Protein AF-A0A800BWC1-F1 (afdb_monomer_lite)

Radius of gyration: 20.57 Å; chains: 1; bounding box: 36×45×46 Å

Foldseek 3Di:
DDDPDDDPCVVVDCVVVVVVVQVVCCVVPPCSVVVVVVVCVVCVVVVCVVPVPQDWDAAPPPRDTDSDNHHPVVVVVVVVVVVVCVVVVD

Sequence (90 aa):
EADFSECPYAVEAFRAEIRDWLNEMEEKHPGTKYQILRSYDKLFPILAKHYAKRKLNRCKICGQPTTGEICKACQFKLQVHEKAKERFNL

Secondary structure (DSSP, 8-state):
----SPPTTGGG-THHHHHHHHHHHHHHSTTHHHHHHHHHHHHHHHHHHHH-----EE-TTT--EESSSS-HHHHHHHHHHHHHHHHHT-

Structure (mmCIF, N/CA/C/O backbone):
data_AF-A0A800BWC1-F1
#
_entry.id   AF-A0A800BWC1-F1
#
loop_
_atom_site.group_PDB
_atom_site.id
_atom_site.type_symbol
_atom_site.label_atom_id
_atom_site.label_alt_id
_atom_site.label_comp_id
_atom_site.label_asym_id
_atom_site.label_entity_id
_atom_site.label_seq_id
_atom_site.pdbx_PDB_ins_code
_atom_site.Cartn_x
_atom_site.Cartn_y
_atom_site.Cartn_z
_atom_site.occupancy
_atom_site.B_iso_or_equiv
_atom_site.auth_seq_id
_atom_site.auth_comp_id
_atom_site.auth_asym_id
_atom_site.auth_atom_id
_atom_site.pdbx_PDB_model_num
ATOM 1 N N . GLU A 1 1 ? -20.477 16.230 -13.112 1.00 62.19 1 GLU A N 1
ATOM 2 C CA . GLU A 1 1 ? -19.445 15.592 -13.959 1.00 62.19 1 GLU A CA 1
ATOM 3 C C . GLU A 1 1 ? -18.248 15.261 -13.076 1.00 62.19 1 GLU A C 1
ATOM 5 O O . GLU A 1 1 ? -18.059 15.956 -12.084 1.00 62.19 1 GLU A O 1
ATOM 10 N N . ALA A 1 2 ? -17.527 14.167 -13.332 1.00 74.00 2 ALA A N 1
ATOM 11 C CA . ALA A 1 2 ? -16.358 13.805 -12.527 1.00 74.00 2 ALA A CA 1
ATOM 12 C C . ALA A 1 2 ? -15.151 14.648 -12.964 1.00 74.00 2 ALA A C 1
ATOM 14 O O . ALA A 1 2 ? -14.862 14.725 -14.154 1.00 74.00 2 ALA A O 1
ATOM 15 N N . ASP A 1 3 ? -14.479 15.285 -12.007 1.00 80.31 3 ASP A N 1
ATOM 16 C CA . ASP A 1 3 ? -13.239 16.016 -12.249 1.00 80.31 3 ASP A CA 1
ATOM 17 C C . ASP A 1 3 ? -12.099 15.022 -12.526 1.00 80.31 3 ASP A C 1
ATOM 19 O O . ASP A 1 3 ? -11.822 14.141 -11.710 1.00 80.31 3 ASP A O 1
ATOM 23 N N . PHE A 1 4 ? -11.478 15.146 -13.700 1.00 84.31 4 PHE A N 1
ATOM 24 C CA . PHE A 1 4 ? -10.341 14.326 -14.130 1.00 84.31 4 PHE A CA 1
ATOM 25 C C . PHE A 1 4 ? -8.992 14.983 -13.820 1.00 84.31 4 PHE A C 1
ATOM 27 O O . PHE A 1 4 ? -7.952 14.455 -14.221 1.00 84.31 4 PHE A O 1
ATOM 34 N N . SER A 1 5 ? -8.992 16.131 -13.140 1.00 88.81 5 SER A N 1
ATOM 35 C CA . SER A 1 5 ? -7.767 16.761 -12.672 1.00 88.81 5 SER A CA 1
ATOM 36 C C . SER A 1 5 ? -7.045 15.863 -11.663 1.00 88.81 5 SER A C 1
ATOM 38 O O . SER A 1 5 ? -7.646 15.082 -10.916 1.00 88.81 5 SER A O 1
ATOM 40 N N . GLU A 1 6 ? -5.716 15.922 -11.678 1.00 87.31 6 GLU A N 1
ATOM 41 C CA . GLU A 1 6 ? -4.922 15.177 -10.714 1.00 87.31 6 GLU A CA 1
ATOM 42 C C . GLU A 1 6 ? -5.068 15.811 -9.324 1.00 87.31 6 GLU A C 1
ATOM 44 O O . GLU A 1 6 ? -5.093 17.032 -9.173 1.00 87.31 6 GLU A O 1
ATOM 49 N N . CYS A 1 7 ? -5.160 14.975 -8.286 1.00 89.62 7 CYS A N 1
ATOM 50 C CA . CYS A 1 7 ? -5.215 15.458 -6.910 1.00 89.62 7 CYS A CA 1
ATOM 51 C C . CYS A 1 7 ? -3.995 16.354 -6.616 1.00 89.62 7 CYS A C 1
ATOM 53 O O . CYS A 1 7 ? -2.869 15.919 -6.866 1.00 89.62 7 CYS A O 1
ATOM 55 N N . PRO A 1 8 ? -4.170 17.541 -6.005 1.00 90.50 8 PRO A N 1
ATOM 56 C CA . PRO A 1 8 ? -3.056 18.452 -5.733 1.00 90.50 8 PRO A CA 1
ATOM 57 C C . PRO A 1 8 ? -1.986 17.845 -4.810 1.00 90.50 8 PRO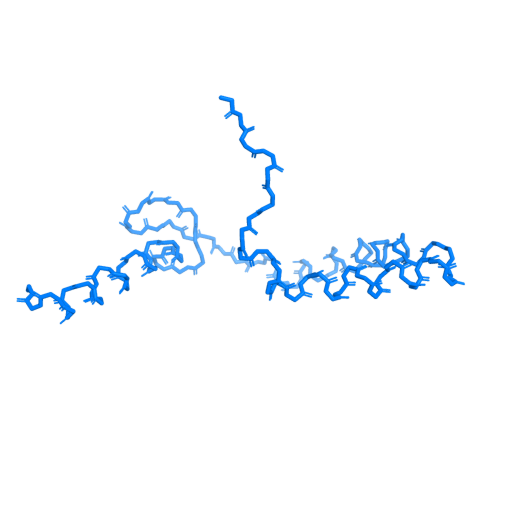 A C 1
ATOM 59 O O . PRO A 1 8 ? -0.829 18.239 -4.872 1.00 90.50 8 PRO A O 1
ATOM 62 N N . TYR A 1 9 ? -2.343 16.846 -3.995 1.00 90.06 9 TYR A N 1
ATOM 63 C CA . TYR A 1 9 ? -1.410 16.116 -3.127 1.00 90.06 9 TYR A CA 1
ATOM 64 C C . TYR A 1 9 ? -0.708 14.937 -3.819 1.00 90.06 9 TYR A C 1
ATOM 66 O O . TYR A 1 9 ? 0.127 14.270 -3.212 1.00 90.06 9 TYR A O 1
ATOM 74 N N . ALA A 1 10 ? -1.051 14.619 -5.071 1.00 89.44 10 ALA A N 1
ATOM 75 C CA . ALA A 1 10 ? -0.477 13.471 -5.772 1.00 89.44 10 ALA A CA 1
ATOM 76 C C . ALA A 1 10 ? 1.021 13.641 -6.060 1.00 89.44 10 ALA A C 1
ATOM 78 O O . ALA A 1 10 ? 1.736 12.640 -6.115 1.00 89.44 10 ALA A O 1
ATOM 79 N N . VAL A 1 11 ? 1.484 14.887 -6.199 1.00 87.38 11 VAL A N 1
ATOM 80 C CA . VAL A 1 11 ? 2.879 15.234 -6.514 1.00 87.38 11 VAL A CA 1
ATOM 81 C C . VAL A 1 11 ? 3.865 14.811 -5.424 1.00 87.38 11 VAL A C 1
ATOM 83 O O . VAL A 1 11 ? 5.018 14.528 -5.718 1.00 87.38 11 VAL A O 1
ATOM 86 N N . GLU A 1 12 ? 3.410 14.708 -4.174 1.00 90.12 12 GLU A N 1
ATOM 87 C CA . GLU A 1 12 ? 4.241 14.305 -3.030 1.00 90.12 12 GLU A CA 1
ATOM 88 C C . GLU A 1 12 ? 4.317 12.779 -2.863 1.00 90.12 12 GLU A C 1
ATOM 90 O O . GLU A 1 12 ? 4.997 12.259 -1.975 1.00 90.12 12 GLU A O 1
ATOM 95 N N . ALA A 1 13 ? 3.579 12.021 -3.675 1.00 93.44 13 ALA A N 1
ATOM 96 C CA . ALA A 1 13 ? 3.456 10.590 -3.478 1.00 93.44 13 ALA A CA 1
ATOM 97 C C . ALA A 1 13 ? 4.705 9.850 -3.982 1.00 93.44 13 ALA A C 1
ATOM 99 O O . ALA A 1 13 ? 4.951 9.784 -5.184 1.00 93.44 13 ALA A O 1
ATOM 100 N N . PHE A 1 14 ? 5.402 9.147 -3.081 1.00 94.56 14 PHE A N 1
ATOM 101 C CA . PHE A 1 14 ? 6.558 8.282 -3.388 1.00 94.56 14 PHE A CA 1
ATOM 102 C C . PHE A 1 14 ? 6.321 7.286 -4.542 1.00 94.56 14 PHE A C 1
ATOM 104 O O . PHE A 1 14 ? 7.235 6.895 -5.261 1.00 94.56 14 PHE A O 1
ATOM 111 N N . ARG A 1 15 ? 5.063 6.891 -4.776 1.00 94.00 15 ARG A N 1
ATOM 112 C CA . ARG A 1 15 ? 4.689 6.028 -5.908 1.00 94.00 15 ARG A CA 1
ATOM 113 C C . ARG A 1 15 ? 5.056 6.616 -7.279 1.00 94.00 15 ARG A C 1
ATOM 115 O O . ARG A 1 15 ? 5.163 5.843 -8.224 1.00 94.00 15 ARG A O 1
ATOM 122 N N . ALA A 1 16 ? 5.189 7.940 -7.399 1.00 92.62 16 ALA A N 1
ATOM 123 C CA . ALA A 1 16 ? 5.629 8.592 -8.628 1.00 92.62 16 ALA A CA 1
ATOM 124 C C . ALA A 1 16 ? 7.089 8.232 -8.936 1.00 92.62 16 ALA A C 1
ATOM 126 O O . ALA A 1 16 ? 7.353 7.698 -10.005 1.00 92.62 16 ALA A O 1
ATOM 127 N N . GLU A 1 17 ? 7.982 8.371 -7.953 1.00 95.31 17 GLU A N 1
ATOM 128 C CA . GLU A 1 17 ? 9.397 7.989 -8.060 1.00 95.31 17 GLU A CA 1
ATOM 129 C C . GLU A 1 17 ? 9.561 6.515 -8.460 1.00 95.31 17 GLU A C 1
ATOM 131 O O . GLU A 1 17 ? 10.252 6.192 -9.425 1.00 95.31 17 GLU A O 1
ATOM 136 N N . ILE A 1 18 ? 8.848 5.608 -7.782 1.00 97.06 18 ILE A N 1
ATOM 137 C CA . ILE A 1 18 ? 8.889 4.174 -8.110 1.00 97.06 18 ILE A CA 1
ATOM 138 C C . ILE A 1 18 ? 8.363 3.897 -9.523 1.00 97.06 18 ILE A C 1
ATOM 140 O O . ILE A 1 18 ? 8.909 3.050 -10.229 1.00 97.06 18 ILE A O 1
ATOM 144 N N . ARG A 1 19 ? 7.299 4.584 -9.951 1.00 96.56 19 ARG A N 1
ATOM 145 C CA . ARG A 1 19 ? 6.746 4.432 -11.303 1.00 96.56 19 ARG A CA 1
ATOM 146 C C . ARG A 1 19 ? 7.746 4.889 -12.359 1.00 96.56 19 ARG A C 1
ATOM 148 O O . ARG A 1 19 ? 7.886 4.202 -13.368 1.00 96.56 19 ARG A O 1
ATOM 155 N N . ASP A 1 20 ? 8.421 6.005 -12.130 1.00 97.06 20 ASP A N 1
ATOM 156 C CA . ASP A 1 20 ? 9.374 6.566 -13.084 1.00 97.06 20 ASP A CA 1
ATOM 157 C C . ASP A 1 20 ? 10.599 5.654 -13.213 1.00 97.06 20 ASP A C 1
ATOM 159 O O . ASP A 1 20 ? 10.975 5.294 -14.329 1.00 97.06 20 ASP A O 1
ATOM 163 N N . TRP A 1 21 ? 11.105 5.130 -12.093 1.00 97.75 21 TRP A N 1
ATOM 164 C CA . TRP A 1 21 ? 12.139 4.093 -12.102 1.00 97.75 21 TRP A CA 1
ATOM 165 C C . TRP A 1 21 ? 11.695 2.821 -12.844 1.00 97.75 21 TRP A C 1
ATOM 167 O O . TRP A 1 21 ? 12.427 2.287 -13.678 1.00 97.75 21 TRP A O 1
ATOM 177 N N . LEU A 1 22 ? 10.471 2.336 -12.601 1.00 98.31 22 LEU A N 1
ATOM 178 C CA . LEU A 1 22 ? 9.927 1.178 -13.323 1.00 98.31 22 LEU A CA 1
ATOM 179 C C . LEU A 1 22 ? 9.799 1.439 -14.830 1.00 98.31 22 LEU A C 1
ATOM 181 O O . LEU A 1 22 ? 9.956 0.510 -15.622 1.00 98.31 22 LEU A O 1
ATOM 185 N N . ASN A 1 23 ? 9.469 2.667 -15.236 1.00 98.44 23 ASN A N 1
ATOM 186 C CA . ASN A 1 23 ? 9.382 3.054 -16.642 1.00 98.44 23 ASN A CA 1
ATOM 187 C C . ASN A 1 23 ? 10.763 3.061 -17.300 1.00 98.44 23 ASN A C 1
ATOM 189 O O . ASN A 1 23 ? 10.910 2.468 -18.365 1.00 98.44 23 ASN A O 1
ATOM 193 N N . GLU A 1 24 ? 11.763 3.640 -16.639 1.00 98.69 24 GLU A N 1
ATOM 194 C CA . GLU A 1 24 ? 13.149 3.652 -17.116 1.00 98.69 24 GLU A CA 1
ATOM 195 C C . GLU A 1 24 ? 13.705 2.228 -17.272 1.00 98.69 24 GLU A C 1
ATOM 197 O O . GLU A 1 24 ? 14.341 1.894 -18.274 1.00 98.69 24 GLU A O 1
ATOM 202 N N . MET A 1 25 ? 13.426 1.352 -16.304 1.00 98.62 25 MET A N 1
ATOM 203 C CA . MET A 1 25 ? 13.850 -0.046 -16.370 1.00 98.62 25 MET A CA 1
ATOM 204 C C . MET A 1 25 ? 13.157 -0.822 -17.491 1.00 98.62 25 MET A C 1
ATOM 206 O O . MET A 1 25 ? 13.793 -1.652 -18.135 1.00 98.62 25 MET A O 1
ATOM 210 N N . GLU A 1 26 ? 11.875 -0.560 -17.745 1.00 98.62 26 GLU A N 1
ATOM 211 C CA . GLU A 1 26 ? 11.147 -1.173 -18.861 1.00 98.62 26 GLU A CA 1
ATOM 212 C C . GLU A 1 26 ? 11.702 -0.725 -20.218 1.00 98.62 26 GLU A C 1
ATOM 214 O O . GLU A 1 26 ? 11.820 -1.544 -21.125 1.00 98.62 26 GLU A O 1
ATOM 219 N N . GLU A 1 27 ? 12.068 0.552 -20.349 1.00 98.62 27 GLU A N 1
ATOM 220 C CA . GLU A 1 27 ? 12.666 1.099 -21.568 1.00 98.62 27 GLU A CA 1
ATOM 221 C C . GLU A 1 27 ? 14.044 0.482 -21.849 1.00 98.62 27 GLU A C 1
ATOM 223 O O . GLU A 1 27 ? 14.316 0.050 -22.969 1.00 98.62 27 GLU A O 1
ATOM 228 N N . LYS A 1 28 ? 14.896 0.367 -20.822 1.00 98.56 28 LYS A N 1
ATOM 229 C CA . LYS A 1 28 ? 16.226 -0.260 -20.936 1.00 98.56 28 LYS A CA 1
ATOM 230 C C . LYS A 1 28 ? 16.155 -1.777 -21.126 1.00 98.56 28 LYS A C 1
ATOM 232 O O . LYS A 1 28 ? 16.995 -2.360 -21.813 1.00 98.56 28 LYS A O 1
ATOM 237 N N . HIS A 1 29 ? 15.178 -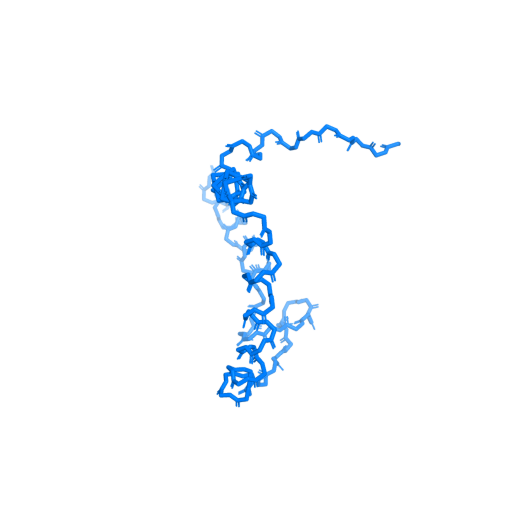2.422 -20.495 1.00 98.25 29 HIS A N 1
ATOM 238 C CA . HIS A 1 29 ? 15.031 -3.872 -20.443 1.00 98.25 29 HIS A CA 1
ATOM 239 C C . HIS A 1 29 ? 13.554 -4.263 -20.617 1.00 98.25 29 HIS A C 1
ATOM 241 O O . HIS A 1 29 ? 12.843 -4.464 -19.620 1.00 98.25 29 HIS A O 1
ATOM 247 N N . PRO A 1 30 ? 13.089 -4.412 -21.873 1.00 98.56 30 PRO A N 1
ATOM 248 C CA . PRO A 1 30 ? 11.705 -4.762 -22.164 1.00 98.56 30 PRO A CA 1
ATOM 249 C C . PRO A 1 30 ? 11.261 -6.036 -21.443 1.00 98.56 30 PRO A C 1
ATOM 251 O O . PRO A 1 30 ? 11.936 -7.069 -21.474 1.00 98.56 30 PRO A O 1
ATOM 254 N N . GLY A 1 31 ? 10.103 -5.967 -20.791 1.00 98.38 31 GLY A N 1
ATOM 255 C CA . GLY A 1 31 ? 9.538 -7.040 -19.983 1.00 98.38 31 GLY A CA 1
ATOM 256 C C . GLY A 1 31 ? 9.841 -6.946 -18.487 1.00 98.38 31 GLY A C 1
ATOM 257 O O . GLY A 1 31 ? 9.347 -7.794 -17.743 1.00 98.38 31 GLY A O 1
ATOM 258 N N . THR A 1 32 ? 10.590 -5.949 -18.008 1.00 98.50 32 THR A N 1
ATOM 259 C CA . THR A 1 32 ? 10.901 -5.778 -16.575 1.00 98.50 32 THR A CA 1
ATOM 260 C C . THR A 1 32 ? 9.647 -5.730 -15.700 1.00 98.50 32 THR A C 1
ATOM 262 O O . THR A 1 32 ? 9.527 -6.507 -14.749 1.00 98.50 32 THR A O 1
ATOM 265 N N . LYS A 1 33 ? 8.664 -4.894 -16.038 1.00 98.56 33 LYS A N 1
ATOM 266 C CA . LYS A 1 33 ? 7.383 -4.792 -15.319 1.00 98.56 33 LYS A CA 1
ATOM 267 C C . LYS A 1 33 ? 6.641 -6.125 -15.313 1.00 98.56 33 LYS A C 1
ATOM 269 O O . LYS A 1 33 ? 6.134 -6.543 -14.272 1.00 98.56 33 LYS A O 1
ATOM 274 N N . TYR A 1 34 ? 6.616 -6.814 -16.457 1.00 98.50 34 TYR A N 1
ATOM 275 C CA . TYR A 1 34 ? 5.999 -8.135 -16.566 1.00 98.50 34 TYR A CA 1
ATOM 276 C C . TYR A 1 34 ? 6.700 -9.158 -15.666 1.00 98.50 34 TYR A C 1
ATOM 278 O O . TYR A 1 34 ? 6.029 -9.895 -14.947 1.00 98.50 34 TYR A O 1
ATOM 286 N N . GLN A 1 35 ? 8.035 -9.202 -15.660 1.00 98.31 35 GLN A N 1
ATOM 287 C CA . GLN A 1 35 ? 8.783 -10.145 -14.828 1.00 98.31 35 GLN A CA 1
ATOM 288 C C . GLN A 1 35 ? 8.626 -9.854 -13.335 1.00 98.31 35 GLN A C 1
ATOM 290 O O . GLN A 1 35 ? 8.508 -10.802 -12.557 1.00 98.31 35 GLN A O 1
ATOM 295 N N . ILE A 1 36 ? 8.570 -8.582 -12.926 1.00 98.06 36 ILE A N 1
ATOM 296 C CA . ILE A 1 36 ? 8.284 -8.197 -11.535 1.00 98.06 36 ILE A CA 1
ATOM 297 C C . ILE A 1 36 ? 6.907 -8.727 -11.118 1.00 98.06 36 ILE A C 1
ATOM 299 O O . ILE A 1 36 ? 6.806 -9.434 -10.113 1.00 98.06 36 ILE A O 1
ATOM 303 N N . LEU A 1 37 ? 5.865 -8.465 -11.916 1.00 98.00 37 LEU A N 1
ATOM 304 C CA . LEU A 1 37 ? 4.511 -8.949 -11.630 1.00 98.00 37 LEU A CA 1
ATOM 305 C C . LEU A 1 37 ? 4.445 -10.482 -11.623 1.00 98.00 37 LEU A C 1
ATOM 307 O O . LEU A 1 37 ? 3.948 -11.082 -10.675 1.00 98.00 37 LEU A O 1
ATOM 311 N N . ARG A 1 38 ? 5.031 -11.138 -12.629 1.00 98.12 38 ARG A N 1
ATOM 312 C CA . ARG A 1 38 ? 5.075 -12.603 -12.716 1.00 98.12 38 ARG A CA 1
ATOM 313 C C . ARG A 1 38 ? 5.807 -13.227 -11.530 1.00 98.12 38 ARG A C 1
ATOM 315 O O . ARG A 1 38 ? 5.443 -14.314 -11.082 1.00 98.12 38 ARG A O 1
ATOM 322 N N . SER A 1 39 ? 6.857 -12.576 -11.036 1.00 97.62 39 SER A N 1
ATOM 323 C CA . SER A 1 39 ? 7.584 -13.032 -9.850 1.00 97.62 39 SER A CA 1
ATOM 324 C C . SER A 1 39 ? 6.719 -12.895 -8.603 1.00 97.62 39 SER A C 1
ATOM 326 O O . SER A 1 39 ? 6.640 -13.842 -7.822 1.00 97.62 39 SER A O 1
ATOM 328 N N . TYR A 1 40 ? 6.007 -11.773 -8.454 1.00 96.69 40 TYR A N 1
ATOM 329 C CA . TYR A 1 40 ? 5.015 -11.602 -7.395 1.00 96.69 40 TYR A CA 1
ATOM 330 C C . TYR A 1 40 ? 3.950 -12.705 -7.435 1.00 96.69 40 TYR A C 1
ATOM 332 O O . TYR A 1 40 ? 3.741 -13.365 -6.421 1.00 96.69 40 TYR A O 1
ATOM 340 N N . ASP A 1 41 ? 3.359 -12.988 -8.597 1.00 96.62 41 ASP A N 1
ATOM 341 C CA . ASP A 1 41 ? 2.314 -14.013 -8.744 1.00 96.62 41 ASP A CA 1
ATOM 342 C C . ASP A 1 41 ? 2.799 -15.416 -8.360 1.00 96.62 41 ASP A C 1
ATOM 344 O O . ASP A 1 41 ? 2.043 -16.216 -7.809 1.00 96.62 41 ASP A O 1
ATOM 348 N N . LYS A 1 42 ? 4.075 -15.729 -8.612 1.00 96.75 42 LYS A N 1
ATOM 349 C CA . LYS A 1 42 ? 4.684 -17.000 -8.192 1.00 96.75 42 LYS A CA 1
ATOM 350 C C . LYS A 1 42 ? 4.955 -17.051 -6.688 1.00 96.75 42 LYS A C 1
ATOM 352 O O . LYS A 1 42 ? 4.805 -18.108 -6.077 1.00 96.75 42 LYS A O 1
ATOM 357 N N . LEU A 1 43 ? 5.368 -15.933 -6.092 1.00 95.38 43 LEU A N 1
ATOM 358 C CA . LEU A 1 43 ? 5.715 -15.850 -4.670 1.00 95.38 43 LEU A CA 1
ATOM 359 C C . LEU A 1 43 ? 4.479 -15.737 -3.773 1.00 95.38 43 LEU A C 1
ATOM 361 O O . LEU A 1 43 ? 4.451 -16.304 -2.677 1.00 95.38 43 LEU A O 1
ATOM 365 N N . PHE A 1 44 ? 3.445 -15.034 -4.227 1.00 94.31 44 PHE A N 1
ATOM 366 C CA . PHE A 1 44 ? 2.279 -14.696 -3.421 1.00 94.31 44 PHE A CA 1
ATOM 367 C C . PHE A 1 44 ? 1.559 -15.923 -2.840 1.00 94.31 44 PHE A C 1
ATOM 369 O O . PHE A 1 44 ? 1.317 -15.918 -1.634 1.00 94.31 44 PHE A O 1
ATOM 376 N N . PRO A 1 45 ? 1.280 -17.015 -3.583 1.00 92.75 45 PRO A N 1
ATOM 377 C CA . PRO A 1 45 ? 0.639 -18.203 -3.017 1.00 92.75 45 PRO A CA 1
ATOM 378 C C . PRO A 1 45 ? 1.450 -18.857 -1.891 1.00 92.75 45 PRO A C 1
ATOM 380 O O . PRO A 1 45 ? 0.872 -19.424 -0.962 1.00 92.75 45 PRO A O 1
ATOM 383 N N . ILE A 1 46 ? 2.783 -18.782 -1.958 1.00 91.81 46 ILE A N 1
ATOM 384 C CA . ILE A 1 46 ? 3.684 -19.321 -0.933 1.00 91.81 46 ILE A CA 1
ATOM 385 C C . ILE A 1 46 ? 3.582 -18.451 0.321 1.00 91.81 46 ILE A C 1
ATOM 387 O O . ILE A 1 46 ? 3.290 -18.953 1.405 1.00 91.81 46 ILE A O 1
ATOM 391 N N . LEU A 1 47 ? 3.727 -17.134 0.166 1.00 91.19 47 LEU A N 1
ATOM 392 C CA . LEU A 1 47 ? 3.621 -16.177 1.269 1.00 91.19 47 LEU A CA 1
ATOM 393 C C . LEU A 1 47 ? 2.227 -16.203 1.912 1.00 91.19 47 LEU A C 1
ATOM 395 O O . LEU A 1 47 ? 2.102 -16.233 3.135 1.00 91.19 47 LEU A O 1
ATOM 399 N N . ALA A 1 48 ? 1.169 -16.269 1.107 1.00 89.81 48 ALA A N 1
ATOM 400 C CA . ALA A 1 48 ? -0.207 -16.323 1.581 1.00 89.81 48 ALA A CA 1
ATOM 401 C C . ALA A 1 48 ? -0.457 -17.557 2.461 1.00 89.81 48 ALA A C 1
ATOM 403 O O . ALA A 1 48 ? -1.091 -17.438 3.506 1.00 89.81 48 ALA A O 1
ATOM 404 N N . LYS A 1 49 ? 0.095 -18.730 2.127 1.00 87.00 49 LYS A N 1
ATOM 405 C CA . LYS A 1 49 ? -0.032 -19.927 2.983 1.00 87.00 49 LYS A CA 1
ATOM 406 C C . LYS A 1 49 ? 0.549 -19.717 4.384 1.00 87.00 49 LYS A C 1
ATOM 408 O O . LYS A 1 49 ? -0.033 -20.208 5.353 1.00 87.00 49 LYS A O 1
ATOM 413 N N . HIS A 1 50 ? 1.658 -18.987 4.490 1.00 85.56 50 HIS A N 1
ATOM 414 C CA . HIS A 1 50 ? 2.320 -18.711 5.765 1.00 85.56 50 HIS A CA 1
ATOM 415 C C . HIS A 1 50 ? 1.656 -17.571 6.551 1.00 85.56 50 HIS A C 1
ATOM 417 O O . HIS A 1 50 ? 1.545 -17.666 7.772 1.00 85.56 50 HIS A O 1
ATOM 423 N N . T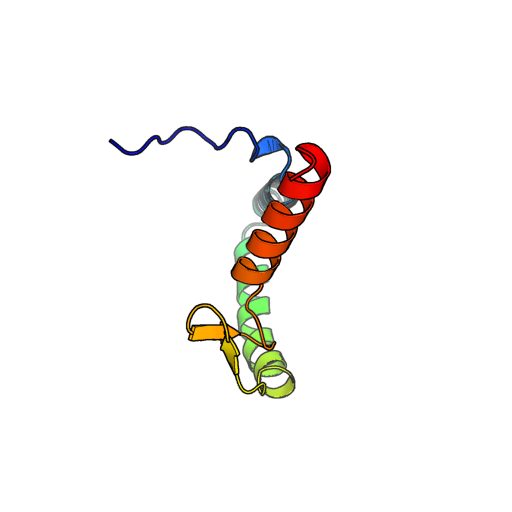YR A 1 51 ? 1.173 -16.524 5.875 1.00 83.06 51 TYR A N 1
ATOM 424 C CA . TYR A 1 51 ? 0.753 -15.278 6.532 1.00 83.06 51 TYR A CA 1
ATOM 425 C C . TYR A 1 51 ? -0.755 -14.974 6.483 1.00 83.06 51 TYR A C 1
ATOM 427 O O . TYR A 1 51 ? -1.230 -14.175 7.290 1.00 83.06 51 TYR A O 1
ATOM 435 N N . ALA A 1 52 ? -1.541 -15.596 5.596 1.00 72.12 52 ALA A N 1
ATOM 436 C CA . ALA A 1 52 ? -2.948 -15.221 5.378 1.00 72.12 52 ALA A CA 1
ATOM 437 C C . ALA A 1 52 ? -3.923 -15.741 6.449 1.00 72.12 52 ALA A C 1
ATOM 439 O O . ALA A 1 52 ? -5.095 -15.364 6.455 1.00 72.12 52 ALA A O 1
ATOM 440 N N . LYS A 1 53 ? -3.477 -16.591 7.382 1.00 69.12 53 LYS A N 1
ATOM 441 C CA . LYS A 1 53 ? -4.336 -17.132 8.446 1.00 69.12 53 LYS A CA 1
ATOM 442 C C . LYS A 1 53 ? -4.531 -16.118 9.576 1.00 69.12 53 LYS A C 1
ATOM 444 O O . LYS A 1 53 ? -4.006 -16.290 10.673 1.00 69.12 53 LYS A O 1
ATOM 449 N N . ARG A 1 54 ? -5.320 -15.071 9.335 1.00 76.31 54 ARG A N 1
ATOM 450 C CA . ARG A 1 54 ? -5.844 -14.202 10.400 1.00 76.31 54 ARG A CA 1
ATOM 451 C C . ARG A 1 54 ? -7.361 -14.136 10.313 1.00 76.31 54 ARG A C 1
ATOM 453 O O . ARG A 1 54 ? -7.912 -13.804 9.268 1.00 76.31 54 ARG A O 1
ATOM 460 N N . LYS A 1 55 ? -8.040 -14.450 11.420 1.00 85.56 55 LYS A N 1
ATOM 461 C CA . LYS A 1 55 ? -9.478 -14.189 11.543 1.00 85.56 55 LYS A CA 1
ATOM 462 C C . LYS A 1 55 ? -9.687 -12.676 11.523 1.00 85.56 55 LYS A C 1
ATOM 464 O O . LYS A 1 55 ? -8.998 -11.951 12.238 1.00 85.56 55 LYS A O 1
ATOM 469 N N . LEU A 1 56 ? -10.613 -12.216 10.687 1.00 92.06 56 LEU A N 1
ATOM 470 C CA . LEU A 1 56 ? -11.048 -10.825 10.692 1.00 92.06 56 LEU A CA 1
ATOM 471 C C . LEU A 1 56 ? -12.136 -10.644 11.746 1.00 92.06 56 LEU A C 1
ATOM 473 O O . LEU A 1 56 ? -13.069 -11.441 11.839 1.00 92.06 56 LEU A O 1
ATOM 477 N N . ASN A 1 57 ? -12.020 -9.565 12.504 1.00 94.62 57 ASN A N 1
ATOM 478 C CA . ASN A 1 57 ? -13.041 -9.087 13.417 1.00 94.62 57 ASN A CA 1
ATOM 479 C C . ASN A 1 57 ? -14.000 -8.137 12.687 1.00 94.62 57 ASN A C 1
ATOM 481 O O . ASN A 1 57 ? -13.783 -7.735 11.538 1.00 94.62 57 ASN A O 1
ATOM 485 N N . ARG A 1 58 ? -15.052 -7.730 13.396 1.00 97.75 58 ARG A N 1
ATOM 486 C CA . ARG A 1 58 ? -15.972 -6.664 12.991 1.00 97.75 58 ARG A CA 1
ATOM 487 C C . ARG A 1 58 ? -15.700 -5.428 13.844 1.00 97.75 58 ARG A C 1
ATOM 489 O O . ARG A 1 58 ? -15.598 -5.536 15.061 1.00 97.75 58 ARG A O 1
ATOM 496 N N . CYS A 1 59 ? -15.567 -4.267 13.207 1.00 98.19 59 CYS A N 1
ATOM 497 C CA . CYS A 1 59 ? -15.330 -3.000 13.898 1.00 98.19 59 CYS A CA 1
ATOM 498 C C . CYS A 1 59 ? -16.478 -2.689 14.871 1.00 98.19 59 CYS A C 1
ATOM 500 O O . CYS A 1 59 ? -17.628 -2.636 14.437 1.00 98.19 59 CYS A O 1
ATOM 502 N N . LYS A 1 60 ? -16.172 -2.395 16.143 1.00 98.38 60 LYS A N 1
ATOM 503 C CA . LYS A 1 60 ? -17.179 -2.051 17.171 1.00 98.38 60 LYS A CA 1
ATOM 504 C C . LYS A 1 60 ? -18.000 -0.784 16.857 1.00 98.38 60 LYS A C 1
ATOM 506 O O . LYS A 1 60 ? -19.071 -0.616 17.419 1.00 98.38 60 LYS A O 1
ATOM 511 N N . ILE A 1 61 ? -17.514 0.093 15.969 1.00 98.12 61 ILE A N 1
ATOM 512 C CA . ILE A 1 61 ? -18.175 1.366 15.616 1.00 98.12 61 ILE A CA 1
ATOM 513 C C . ILE A 1 61 ? -19.014 1.246 14.337 1.00 98.12 61 ILE A C 1
ATOM 515 O O . ILE A 1 61 ? -20.143 1.714 14.298 1.00 98.12 61 ILE A O 1
ATOM 519 N N . CYS A 1 62 ? -18.464 0.649 13.273 1.00 98.00 62 CYS A N 1
ATOM 520 C CA . CYS A 1 62 ? -19.108 0.642 11.951 1.00 98.00 62 CYS A CA 1
ATOM 521 C C . CYS A 1 62 ? -19.415 -0.753 11.387 1.00 98.00 62 CYS A C 1
ATOM 523 O O . CYS A 1 62 ? -19.915 -0.855 10.271 1.00 98.00 62 CYS A O 1
ATOM 525 N N . GLY A 1 63 ? -19.053 -1.835 12.085 1.00 97.81 63 GLY A N 1
ATOM 526 C CA . GLY A 1 63 ? -19.292 -3.216 11.641 1.00 97.81 63 GLY A CA 1
ATOM 527 C C . GLY A 1 63 ? -18.443 -3.700 10.452 1.00 97.81 63 GLY A C 1
ATOM 528 O O . GLY A 1 63 ? -18.540 -4.864 10.058 1.00 97.81 63 GLY A O 1
ATOM 529 N N . GLN A 1 64 ? -17.583 -2.856 9.874 1.00 97.75 64 GLN A N 1
ATOM 530 C CA . GLN A 1 64 ? -16.717 -3.241 8.751 1.00 97.75 64 GLN A CA 1
ATOM 531 C C . GLN A 1 64 ? -15.603 -4.220 9.181 1.00 97.75 64 GLN A C 1
ATOM 533 O O . GLN A 1 64 ? -15.201 -4.201 10.351 1.00 97.75 64 GLN A O 1
ATOM 538 N N . PRO A 1 65 ? -15.088 -5.070 8.267 1.00 96.38 65 PRO A N 1
ATOM 539 C CA . PRO A 1 65 ? -14.000 -6.000 8.566 1.00 96.38 65 PRO A CA 1
ATOM 540 C C . PRO A 1 65 ? -12.734 -5.288 9.054 1.00 96.38 65 PRO A C 1
ATOM 542 O O . PRO A 1 65 ? -12.355 -4.231 8.547 1.00 96.38 65 PRO A O 1
ATOM 545 N N . THR A 1 66 ? -12.051 -5.869 10.037 1.00 96.38 66 THR A N 1
ATOM 546 C CA . THR A 1 66 ? -10.795 -5.323 10.564 1.00 96.38 66 THR A CA 1
ATOM 547 C C . THR A 1 66 ? -9.944 -6.406 11.222 1.00 96.38 66 THR A C 1
ATOM 549 O O . THR A 1 66 ? -10.454 -7.426 11.669 1.00 96.38 66 THR A O 1
ATOM 552 N N . THR A 1 67 ? -8.632 -6.192 11.301 1.00 93.44 67 THR A N 1
ATOM 553 C CA . THR A 1 67 ? -7.717 -7.034 12.086 1.00 93.44 67 THR A CA 1
ATOM 554 C C . THR A 1 67 ? -7.641 -6.630 13.564 1.00 93.44 67 THR A C 1
ATOM 556 O O . THR A 1 67 ? -7.002 -7.334 14.337 1.00 93.44 67 THR A O 1
ATOM 559 N N . GLY A 1 68 ? -8.239 -5.497 13.960 1.00 93.50 68 GLY A N 1
ATOM 560 C CA . GLY A 1 68 ? -8.281 -5.001 15.344 1.00 93.50 68 GLY A CA 1
ATOM 561 C C . GLY A 1 68 ? -9.696 -5.008 15.931 1.00 93.50 68 GLY A C 1
ATOM 562 O O . GLY A 1 68 ? -10.568 -5.710 15.432 1.00 93.50 68 GLY A O 1
ATOM 563 N N . GLU A 1 69 ? -9.942 -4.220 16.981 1.00 96.62 69 GLU A N 1
ATOM 564 C CA . GLU A 1 69 ? -11.302 -4.012 17.518 1.00 96.62 69 GLU A CA 1
ATOM 565 C C . GLU A 1 69 ? -12.059 -2.870 16.817 1.00 96.62 69 GLU A C 1
ATOM 567 O O . GLU A 1 69 ? -13.280 -2.903 16.665 1.00 96.62 69 GLU A O 1
ATOM 572 N N . ILE A 1 70 ? -11.321 -1.847 16.377 1.00 97.81 70 ILE A N 1
ATOM 573 C CA . ILE A 1 70 ? -11.825 -0.670 15.663 1.00 97.81 70 ILE A CA 1
ATOM 574 C C . ILE A 1 70 ? -11.033 -0.554 14.359 1.00 97.81 70 ILE A C 1
ATOM 576 O O . ILE A 1 70 ? -9.805 -0.644 14.374 1.00 97.81 70 ILE A O 1
ATOM 580 N N . CYS A 1 71 ? -11.713 -0.351 13.227 1.00 97.69 71 CYS A N 1
ATOM 581 C CA . CYS A 1 71 ? -11.045 -0.230 11.933 1.00 97.69 71 CYS A CA 1
ATOM 582 C C . CYS A 1 71 ? -10.214 1.060 11.835 1.00 97.69 71 CYS A C 1
ATOM 584 O O . CYS A 1 71 ? -10.514 2.063 12.486 1.00 97.69 71 CYS A O 1
ATOM 586 N N . LYS A 1 72 ? -9.190 1.056 10.973 1.00 97.50 72 LYS A N 1
ATOM 587 C CA . LYS A 1 72 ? -8.263 2.189 10.829 1.00 97.50 72 LYS A CA 1
ATOM 588 C C . LYS A 1 72 ? -8.973 3.497 10.459 1.00 97.50 72 LYS A C 1
ATOM 590 O O . LYS A 1 72 ? -8.625 4.546 10.985 1.00 97.50 72 LYS A O 1
ATOM 595 N N . ALA A 1 73 ? -10.021 3.420 9.636 1.00 97.88 73 ALA A N 1
ATOM 596 C CA . ALA A 1 73 ? -10.839 4.576 9.279 1.00 97.88 73 ALA A CA 1
ATOM 597 C C . ALA A 1 73 ? -11.552 5.192 10.497 1.00 97.88 73 ALA A C 1
ATOM 599 O O . ALA A 1 73 ? -11.502 6.404 10.690 1.00 97.88 73 ALA A O 1
ATOM 600 N N . CYS A 1 74 ? -12.179 4.373 11.349 1.00 98.25 74 CYS A N 1
ATOM 601 C CA . CYS A 1 74 ? -12.808 4.855 12.581 1.00 98.25 74 CYS A CA 1
ATOM 602 C C . CYS A 1 74 ? -11.773 5.392 13.579 1.00 98.25 74 CYS A C 1
ATOM 604 O O . CYS A 1 74 ? -12.018 6.428 14.186 1.00 98.25 74 CYS A O 1
ATOM 606 N N . GLN A 1 75 ? -10.606 4.746 13.706 1.00 98.25 75 GLN A N 1
ATOM 607 C CA . GLN A 1 75 ? -9.505 5.259 14.532 1.00 98.25 75 GLN A CA 1
ATOM 608 C C . GLN A 1 75 ? -9.067 6.658 14.080 1.00 98.25 75 GLN A C 1
ATOM 610 O O . GLN A 1 75 ? -8.946 7.555 14.907 1.00 98.25 75 GLN A O 1
ATOM 615 N N . PHE A 1 76 ? -8.876 6.868 12.775 1.00 98.12 76 PHE A N 1
ATOM 616 C CA . PHE A 1 76 ? -8.502 8.176 12.238 1.00 98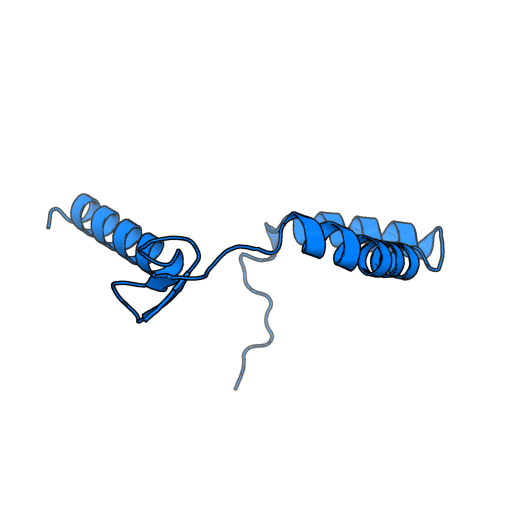.12 76 PHE A CA 1
ATOM 617 C C . PHE A 1 76 ? -9.576 9.238 12.466 1.00 98.12 76 PHE A C 1
ATOM 619 O O . PHE A 1 76 ? -9.240 10.353 12.851 1.00 98.12 76 PHE A O 1
ATOM 626 N N . LYS A 1 77 ? -10.862 8.899 12.306 1.00 97.69 77 LYS A N 1
ATOM 627 C CA . LYS A 1 77 ? -11.953 9.828 12.636 1.00 97.69 77 LYS A CA 1
ATOM 628 C C . LYS A 1 77 ? -11.898 10.261 14.100 1.00 97.69 77 LYS A C 1
ATOM 630 O O . LYS A 1 77 ? -11.964 11.454 14.366 1.00 97.69 77 LYS A O 1
ATOM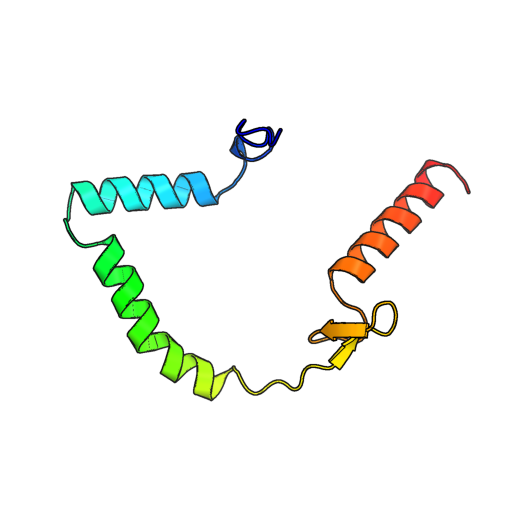 635 N N . LEU A 1 78 ? -11.726 9.316 15.028 1.00 97.44 78 LEU A N 1
ATOM 636 C CA . LEU A 1 78 ? -11.586 9.630 16.453 1.00 97.44 78 LEU A CA 1
ATOM 637 C C . LEU A 1 78 ? -10.388 10.555 16.705 1.00 97.44 78 LEU A C 1
ATOM 639 O O . LEU A 1 78 ? -10.547 11.579 17.355 1.00 97.44 78 LEU A O 1
ATOM 643 N N . GLN A 1 79 ? -9.222 10.259 16.124 1.00 97.50 79 GLN A N 1
ATOM 644 C CA . GLN A 1 79 ? -8.032 11.111 16.255 1.00 97.50 79 GLN A CA 1
ATOM 645 C C . GLN A 1 79 ? -8.259 12.538 15.738 1.00 97.50 79 GLN A C 1
ATOM 647 O O . GLN A 1 79 ? -7.808 13.495 16.362 1.00 97.50 79 GLN A O 1
ATOM 652 N N . VAL A 1 80 ? -8.953 12.693 14.608 1.00 97.00 80 VAL A N 1
ATOM 653 C CA . VAL A 1 80 ? -9.296 14.014 14.060 1.00 97.00 80 VAL A CA 1
ATOM 654 C C . VAL A 1 80 ? -10.275 14.748 14.976 1.00 97.00 80 VAL A C 1
ATOM 656 O O . VAL A 1 80 ? -10.092 15.940 15.210 1.00 97.00 80 VAL A O 1
ATOM 659 N N . HIS A 1 81 ? -11.278 14.056 15.526 1.00 95.69 81 HIS A N 1
ATOM 660 C CA . HIS A 1 81 ? -12.225 14.652 16.470 1.00 95.69 81 HIS A CA 1
ATOM 661 C C . HIS A 1 81 ? -11.546 15.133 17.755 1.00 95.69 81 HIS A C 1
ATOM 663 O O . HIS A 1 81 ? -11.817 16.251 18.183 1.00 95.69 81 HIS A O 1
ATOM 669 N N . GLU A 1 82 ? -10.648 14.341 18.339 1.00 96.00 82 GLU A N 1
ATOM 670 C CA . GLU A 1 82 ? -9.913 14.743 19.544 1.00 96.00 82 GLU A CA 1
ATOM 671 C C . GLU A 1 82 ? -9.021 15.961 19.277 1.00 96.00 82 GLU A C 1
ATOM 673 O O . GLU A 1 82 ? -9.127 16.965 19.978 1.00 96.00 82 GLU A O 1
ATOM 678 N N . LYS A 1 83 ? -8.258 15.958 18.176 1.00 95.19 83 LYS A N 1
ATOM 679 C CA . LYS A 1 83 ? -7.459 17.129 17.775 1.00 95.19 83 LYS A CA 1
ATOM 680 C C . LYS A 1 83 ? -8.305 18.376 17.514 1.00 95.19 83 LYS A C 1
ATOM 682 O O . LYS A 1 83 ? -7.844 19.492 17.736 1.00 95.19 83 LYS A O 1
ATOM 687 N N . ALA A 1 84 ? -9.525 18.210 17.003 1.00 95.00 84 ALA A N 1
ATOM 688 C CA . ALA A 1 84 ? -10.440 19.327 16.815 1.00 95.00 84 ALA A CA 1
ATOM 689 C C . ALA A 1 84 ? -10.902 19.898 18.166 1.00 95.00 84 ALA A C 1
ATOM 691 O O . ALA A 1 84 ? -10.874 21.113 18.329 1.00 95.00 84 ALA A O 1
ATOM 692 N N . LYS A 1 85 ? -11.259 19.054 19.144 1.00 94.06 85 LYS A N 1
ATOM 693 C CA . LYS A 1 85 ? -11.628 19.513 20.495 1.00 94.06 85 LYS A CA 1
ATOM 694 C C . LYS A 1 85 ? -10.491 20.281 21.165 1.00 94.06 85 LYS A C 1
ATOM 696 O O . LYS A 1 85 ? -10.711 21.400 21.612 1.00 94.06 85 LYS A O 1
ATOM 701 N N . GLU A 1 86 ? -9.273 19.733 21.129 1.00 93.44 86 GLU A N 1
ATOM 702 C CA . GLU A 1 86 ? -8.065 20.389 21.654 1.00 93.44 86 GLU A CA 1
ATOM 703 C C . GLU A 1 86 ? -7.831 21.759 21.005 1.00 93.44 86 GLU A C 1
ATOM 705 O O . GLU A 1 86 ? -7.544 22.740 21.684 1.00 93.44 86 GLU A O 1
ATOM 710 N N . ARG A 1 87 ? -7.980 21.848 19.677 1.00 90.88 87 ARG A N 1
ATOM 711 C CA . ARG A 1 87 ? -7.768 23.096 18.931 1.00 90.88 87 ARG A CA 1
ATOM 712 C C . ARG A 1 87 ? -8.829 24.157 19.222 1.00 90.88 87 ARG A C 1
ATOM 714 O O . ARG A 1 87 ? -8.521 25.345 19.142 1.00 90.88 87 ARG A O 1
ATOM 721 N N . PHE A 1 88 ? -10.067 23.748 19.484 1.00 90.94 88 PHE A N 1
ATOM 722 C CA . PHE A 1 88 ? -11.202 24.655 19.662 1.00 90.94 88 PHE A CA 1
ATOM 723 C C . PHE A 1 88 ? -11.637 24.823 21.128 1.00 90.94 88 PHE A C 1
ATOM 725 O O . PHE A 1 88 ? -12.632 25.503 21.363 1.00 90.94 88 PHE A O 1
ATOM 732 N N . ASN A 1 89 ? -10.896 24.265 22.099 1.00 77.62 89 ASN A N 1
ATOM 733 C CA . ASN A 1 89 ? -11.232 24.282 23.532 1.00 77.62 89 ASN A CA 1
ATOM 734 C C . ASN A 1 89 ? -12.688 23.846 23.818 1.00 77.62 89 ASN A C 1
ATOM 736 O O . ASN A 1 89 ? -13.383 24.463 24.628 1.00 77.62 89 ASN A O 1
ATOM 740 N N . LEU A 1 9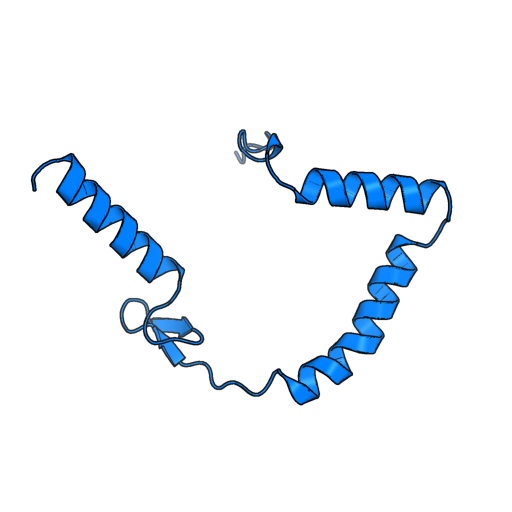0 ? -13.150 22.801 23.121 1.00 60.31 90 LEU A N 1
ATOM 741 C CA . LEU A 1 90 ? -14.450 22.159 23.360 1.00 60.31 90 LEU A CA 1
ATOM 742 C C . LEU A 1 90 ? -14.352 21.072 24.431 1.00 60.31 90 LEU A C 1
ATOM 744 O O . LEU A 1 90 ? -13.374 20.292 24.380 1.00 60.31 90 LEU A O 1
#

pLDDT: mean 92.89, std 7.94, range [60.31, 98.69]